Protein AF-A0A9N7VYB8-F1 (afdb_monomer_lite)

Sequence (77 aa):
MKIFCLILLCHGSLQLQCDKKQITAHIGGEFILSCKYDTKHFLYSKKYWCRGESRNTCTILVHSETISVKSQADPSS

Secondary structure (DSSP, 8-state):
--HHHHHHHT----EEETT-S-----TT---EEE----HHHHTTSPPEEEESSSTTTPEEEEEPPP-----------

Structure (mmCIF, N/CA/C/O backbone):
data_AF-A0A9N7VYB8-F1
#
_entry.id   AF-A0A9N7VYB8-F1
#
loop_
_atom_site.group_PDB
_atom_site.id
_atom_site.type_symbol
_atom_site.label_atom_id
_atom_site.label_alt_id
_atom_site.label_comp_id
_atom_site.label_asym_id
_atom_site.label_entity_id
_atom_site.label_seq_id
_atom_site.pdbx_PDB_ins_code
_atom_site.Cartn_x
_atom_site.Cartn_y
_atom_site.Cartn_z
_atom_site.occupancy
_atom_site.B_iso_or_equiv
_atom_site.auth_seq_id
_atom_site.auth_comp_id
_atom_site.auth_asym_id
_atom_site.auth_atom_id
_atom_site.pdbx_PDB_model_num
ATOM 1 N N . MET A 1 1 ? -34.904 -18.756 18.534 1.00 55.91 1 MET A N 1
ATOM 2 C CA . MET A 1 1 ? -34.810 -17.450 17.832 1.00 55.91 1 MET A CA 1
ATOM 3 C C . MET A 1 1 ? -33.717 -16.504 18.352 1.00 55.91 1 MET A C 1
ATOM 5 O O . MET A 1 1 ? -33.536 -15.452 17.765 1.00 55.91 1 MET A O 1
ATOM 9 N N . LYS A 1 2 ? -32.953 -16.843 19.404 1.00 54.12 2 LYS A N 1
ATOM 10 C CA . LYS A 1 2 ? -31.834 -16.003 19.889 1.00 54.12 2 LYS A CA 1
ATOM 11 C C . LYS A 1 2 ? -30.483 -16.353 19.241 1.00 54.12 2 LYS A C 1
ATOM 13 O O . LYS A 1 2 ? -29.687 -15.463 18.986 1.00 54.12 2 LYS A O 1
ATOM 18 N N . ILE 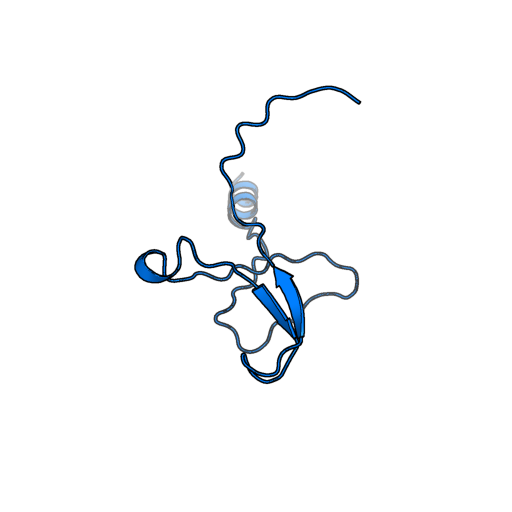A 1 3 ? -30.276 -17.628 18.888 1.00 60.12 3 ILE A N 1
ATOM 19 C CA . ILE A 1 3 ? -29.047 -18.115 18.234 1.00 60.12 3 ILE A CA 1
ATOM 20 C C . ILE A 1 3 ? -28.841 -17.514 16.833 1.00 60.12 3 ILE A C 1
ATOM 22 O O . ILE A 1 3 ? -27.743 -17.072 16.529 1.00 60.12 3 ILE A O 1
ATOM 26 N N . PHE A 1 4 ? -29.888 -17.403 16.007 1.00 58.88 4 PHE A N 1
ATOM 27 C CA . PHE A 1 4 ? -29.769 -16.806 14.666 1.00 58.88 4 PHE A CA 1
ATOM 28 C C . PHE A 1 4 ? -29.336 -15.327 14.693 1.00 58.88 4 PHE A C 1
ATOM 30 O O . PHE A 1 4 ? -28.605 -14.891 13.811 1.00 58.88 4 PHE A O 1
ATOM 37 N N . CYS A 1 5 ? -29.710 -14.573 15.734 1.00 56.97 5 CYS A N 1
ATOM 38 C CA . CYS A 1 5 ? -29.290 -13.177 15.913 1.00 56.97 5 CYS A CA 1
ATOM 39 C C . CYS A 1 5 ? -27.786 -13.057 16.221 1.00 56.97 5 CYS A C 1
ATOM 41 O O . CYS A 1 5 ? -27.118 -12.149 15.738 1.00 56.97 5 CYS A O 1
ATOM 43 N N . LEU A 1 6 ? -27.242 -14.002 16.995 1.00 55.66 6 LEU A N 1
ATOM 44 C CA . LEU A 1 6 ? -25.818 -14.046 17.342 1.00 55.66 6 LEU A CA 1
ATOM 45 C C . LEU A 1 6 ? -24.942 -14.431 16.142 1.00 55.66 6 LEU A C 1
ATOM 47 O O . LEU A 1 6 ? -23.832 -13.927 16.010 1.00 55.66 6 LEU A O 1
ATOM 51 N N . ILE A 1 7 ? -25.454 -15.273 15.239 1.00 57.97 7 ILE A N 1
ATOM 52 C CA . ILE A 1 7 ? -24.751 -15.659 14.007 1.00 57.97 7 ILE A CA 1
ATOM 53 C C . ILE A 1 7 ? -24.671 -14.472 13.028 1.00 57.97 7 ILE A C 1
ATOM 55 O O . ILE A 1 7 ? -23.628 -14.258 12.418 1.00 57.97 7 ILE A O 1
ATOM 59 N N . LEU A 1 8 ? -25.719 -13.641 12.940 1.00 54.88 8 LEU A N 1
ATOM 60 C CA . LEU A 1 8 ? -25.734 -12.440 12.091 1.00 54.88 8 LEU A CA 1
ATOM 61 C C . LEU A 1 8 ? -24.709 -11.372 12.518 1.00 54.88 8 LEU A C 1
ATOM 63 O O . LEU A 1 8 ? -24.152 -10.697 11.655 1.00 54.88 8 LEU A O 1
ATOM 67 N N . LEU A 1 9 ? -24.428 -11.254 13.820 1.00 52.88 9 LEU A N 1
ATOM 68 C CA . LEU A 1 9 ? -23.431 -10.330 14.386 1.00 52.88 9 LEU A CA 1
ATOM 69 C C . LEU A 1 9 ? -21.980 -10.801 14.181 1.00 52.88 9 LEU A C 1
ATOM 71 O O . LEU A 1 9 ? -21.056 -9.996 14.266 1.00 52.88 9 LEU A O 1
ATOM 75 N N . CYS A 1 10 ? -21.782 -12.092 13.900 1.00 56.56 10 CYS A N 1
ATOM 76 C CA . CYS A 1 10 ? -20.478 -12.731 13.724 1.00 56.56 10 CYS A CA 1
ATOM 77 C C . CYS A 1 10 ? -20.082 -12.940 12.256 1.00 56.56 10 CYS A C 1
ATOM 79 O O . CYS A 1 10 ? -19.099 -13.635 12.000 1.00 56.56 10 CYS A O 1
ATOM 81 N N . HIS A 1 11 ? -20.754 -12.301 11.291 1.00 52.16 11 HIS A N 1
ATOM 82 C CA . HIS A 1 11 ? -20.180 -12.096 9.953 1.00 52.16 11 HIS A CA 1
ATOM 83 C C . HIS A 1 11 ? -19.015 -11.092 10.038 1.00 52.16 11 HIS A C 1
ATOM 85 O O . HIS A 1 11 ? -19.024 -10.021 9.432 1.00 52.16 11 HIS A O 1
ATOM 91 N N . GLY A 1 12 ? -18.013 -11.417 10.855 1.00 56.38 12 GLY A N 1
ATOM 92 C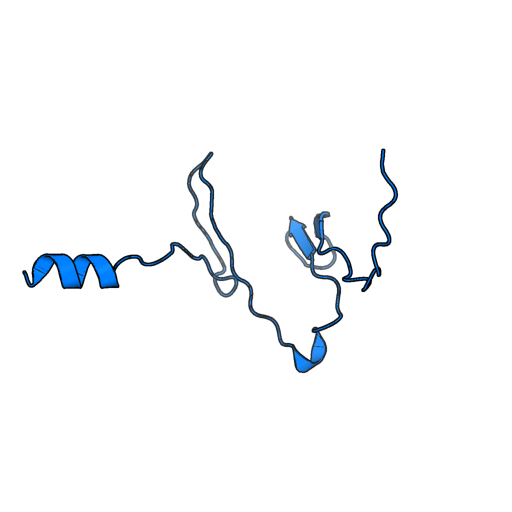 CA . GLY A 1 12 ? -16.743 -10.731 10.919 1.00 56.38 12 GLY A CA 1
ATOM 93 C C . GLY A 1 12 ? -16.036 -10.986 9.603 1.00 56.38 12 GLY A C 1
ATOM 94 O O . GLY A 1 12 ? -15.455 -12.046 9.392 1.00 56.38 12 GLY A O 1
ATOM 95 N N . SER A 1 13 ? -16.130 -10.016 8.702 1.00 62.22 13 SER A N 1
ATOM 96 C CA . SER A 1 13 ? -15.269 -9.936 7.531 1.00 62.22 13 SER A CA 1
ATOM 97 C C . SER A 1 13 ? -13.819 -10.164 7.971 1.00 62.22 13 SER A C 1
ATOM 99 O O . SER A 1 13 ? -13.333 -9.476 8.873 1.00 62.22 13 SER A O 1
ATOM 101 N N . LEU A 1 14 ? -13.143 -11.156 7.381 1.00 66.19 14 LEU A N 1
ATOM 102 C CA . LEU A 1 14 ? -11.743 -11.480 7.660 1.00 66.19 14 LEU A CA 1
ATOM 103 C C . LEU A 1 14 ? -10.842 -10.402 7.032 1.00 66.19 14 LEU A C 1
ATOM 105 O O . LEU A 1 14 ? -10.145 -10.633 6.047 1.00 66.19 14 LEU A O 1
ATOM 109 N N . GLN A 1 15 ? -10.907 -9.185 7.567 1.00 75.88 15 GLN A N 1
ATOM 110 C CA . GLN A 1 15 ? -10.088 -8.063 7.133 1.00 75.88 15 GLN A CA 1
ATOM 111 C C . GLN A 1 15 ? -8.807 -8.015 7.954 1.00 75.88 15 GLN A C 1
ATOM 113 O O . GLN A 1 15 ? -8.807 -7.714 9.151 1.00 75.88 15 GLN A O 1
ATOM 118 N N . LEU A 1 16 ? -7.694 -8.287 7.285 1.00 85.25 16 LEU A N 1
ATOM 119 C CA . LEU A 1 16 ? -6.360 -8.099 7.828 1.00 85.25 16 LEU A CA 1
ATOM 120 C C . LEU A 1 16 ? -6.033 -6.600 7.835 1.00 85.25 16 LEU A C 1
ATOM 122 O O . LEU A 1 16 ? -6.509 -5.847 6.987 1.00 85.25 16 LEU A O 1
ATOM 126 N N . GLN A 1 17 ? -5.234 -6.155 8.802 1.00 90.69 17 GLN A N 1
ATOM 127 C CA . GLN A 1 17 ? -4.858 -4.750 8.971 1.00 90.69 17 GLN A CA 1
ATOM 128 C C . GLN A 1 17 ? -3.335 -4.598 8.856 1.00 90.69 17 GLN A C 1
ATOM 130 O O . GLN A 1 17 ? -2.583 -5.497 9.241 1.00 90.69 17 GLN A O 1
ATOM 135 N N . CYS A 1 18 ? -2.881 -3.467 8.308 1.00 88.56 18 CYS A N 1
ATOM 136 C CA . CYS A 1 18 ? -1.459 -3.201 8.028 1.00 88.56 18 CYS A CA 1
ATOM 137 C C . CYS A 1 18 ? -0.662 -2.661 9.224 1.00 88.56 18 CYS A C 1
ATOM 139 O O . CYS A 1 18 ? 0.492 -2.268 9.075 1.00 88.56 18 CYS A O 1
ATOM 141 N N . ASP A 1 19 ? -1.270 -2.620 10.405 1.00 86.88 19 ASP A N 1
ATOM 142 C CA . ASP A 1 19 ? -0.612 -2.336 11.681 1.00 86.88 19 ASP A CA 1
ATOM 143 C C . ASP A 1 19 ? 0.117 -3.568 12.250 1.00 86.88 19 ASP A C 1
ATOM 145 O O . ASP A 1 19 ? 0.909 -3.457 13.189 1.00 86.88 19 ASP A O 1
ATOM 149 N N . LYS A 1 20 ? -0.107 -4.750 11.662 1.00 87.44 20 LYS A N 1
ATOM 150 C CA . LYS A 1 20 ? 0.548 -6.002 12.049 1.00 87.44 20 LYS A CA 1
ATOM 151 C C . LYS A 1 20 ? 1.855 -6.214 11.289 1.00 87.44 20 LYS A C 1
ATOM 153 O O . LYS A 1 20 ? 1.907 -6.115 10.068 1.00 87.44 20 LYS A O 1
ATOM 158 N N . LYS A 1 21 ? 2.900 -6.620 12.019 1.00 88.50 21 LYS A N 1
ATOM 159 C CA . LYS A 1 21 ? 4.202 -7.011 11.443 1.00 88.50 21 LYS A CA 1
ATOM 160 C C . LYS A 1 21 ? 4.159 -8.341 10.685 1.00 88.50 21 LYS A C 1
ATOM 162 O O . LYS A 1 21 ? 5.010 -8.584 9.840 1.00 88.50 21 LYS A O 1
ATOM 167 N N . GLN A 1 22 ? 3.198 -9.205 11.009 1.00 90.38 22 GLN A N 1
ATOM 168 C CA . GLN A 1 22 ? 3.048 -10.523 10.407 1.00 90.38 22 GLN A CA 1
ATOM 169 C C . GLN A 1 22 ? 1.575 -10.806 10.127 1.00 90.38 22 GLN A C 1
ATOM 171 O O . GLN A 1 22 ? 0.701 -10.523 10.950 1.00 90.38 22 GLN A O 1
ATOM 176 N N . ILE A 1 23 ? 1.323 -11.373 8.953 1.00 88.56 23 ILE A N 1
ATOM 177 C CA . ILE A 1 23 ? 0.003 -11.734 8.451 1.00 88.56 23 ILE A CA 1
ATOM 178 C C . ILE A 1 23 ? 0.088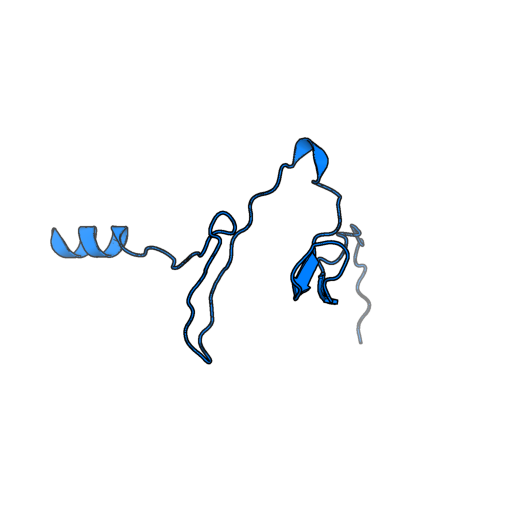 -13.173 7.941 1.00 88.56 23 ILE A C 1
ATOM 180 O O . ILE A 1 23 ? 1.034 -13.521 7.237 1.00 88.56 23 ILE A O 1
ATOM 184 N N . THR A 1 24 ? -0.909 -13.988 8.278 1.00 90.25 24 THR A N 1
ATOM 185 C CA . THR A 1 24 ? -1.036 -15.371 7.804 1.00 90.25 24 THR A CA 1
ATOM 186 C C . THR A 1 24 ? -2.269 -15.474 6.917 1.00 90.25 24 THR A C 1
ATOM 188 O O . THR A 1 24 ? -3.335 -14.986 7.290 1.00 90.25 24 THR A O 1
ATOM 191 N N . ALA A 1 25 ? -2.125 -16.108 5.756 1.00 87.44 25 ALA A N 1
ATOM 192 C CA . ALA A 1 25 ? -3.205 -16.345 4.804 1.00 87.44 25 ALA A CA 1
ATOM 193 C C . ALA A 1 25 ? -3.100 -17.763 4.224 1.00 87.44 25 ALA A C 1
ATOM 195 O O . ALA A 1 25 ? -2.036 -18.384 4.268 1.00 87.44 25 ALA A O 1
ATOM 196 N N . HIS A 1 26 ? -4.208 -18.274 3.686 1.00 90.25 26 HIS A N 1
ATOM 197 C CA . HIS A 1 26 ? -4.251 -19.589 3.052 1.00 90.25 26 HIS A CA 1
ATOM 198 C C . HIS A 1 26 ? -3.727 -19.524 1.616 1.00 90.25 26 HIS A C 1
ATOM 200 O O . HIS A 1 26 ? -4.071 -18.620 0.856 1.00 90.25 26 HIS A O 1
ATOM 206 N N . ILE A 1 27 ? -2.922 -20.514 1.226 1.00 93.00 27 ILE A N 1
ATOM 207 C CA . ILE A 1 27 ? -2.441 -20.642 -0.154 1.00 93.00 27 ILE A CA 1
ATOM 208 C C . ILE A 1 27 ? -3.645 -20.869 -1.075 1.00 93.00 27 ILE A C 1
ATOM 210 O O . ILE A 1 27 ? -4.472 -21.737 -0.811 1.00 93.00 27 ILE A O 1
ATOM 214 N N . GLY A 1 28 ? -3.741 -20.072 -2.142 1.00 94.12 28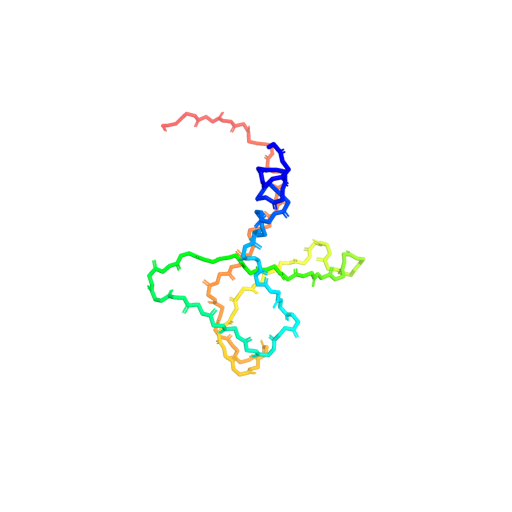 GLY A N 1
ATOM 215 C CA . GLY A 1 28 ? -4.861 -20.107 -3.088 1.00 94.12 28 GLY A CA 1
ATOM 216 C C . GLY A 1 28 ? -6.154 -19.455 -2.582 1.00 94.12 28 GLY A C 1
ATOM 217 O O . GLY A 1 28 ? -7.110 -19.367 -3.344 1.00 94.12 28 GLY A O 1
ATOM 218 N N . GLY A 1 29 ? -6.193 -18.986 -1.330 1.00 88.44 29 GLY A N 1
ATOM 219 C CA . GLY A 1 29 ? -7.322 -18.239 -0.781 1.00 88.44 29 GLY A CA 1
ATOM 220 C C . GLY A 1 29 ? -7.223 -16.740 -1.065 1.00 88.44 29 GLY A C 1
ATOM 221 O O . GLY A 1 29 ? -6.130 -16.175 -1.124 1.00 88.44 29 GLY A O 1
ATOM 222 N N . GLU A 1 30 ? -8.375 -16.086 -1.197 1.00 89.00 30 GLU A N 1
ATOM 223 C CA . GLU A 1 30 ? -8.465 -14.626 -1.221 1.00 89.00 30 GLU A CA 1
ATOM 224 C C . GLU A 1 30 ? -8.429 -14.064 0.206 1.00 89.00 30 GLU A C 1
ATOM 226 O O . GLU A 1 30 ? -8.932 -14.670 1.155 1.00 89.00 30 GLU A O 1
ATOM 231 N N . PHE A 1 31 ? -7.836 -12.883 0.364 1.00 87.44 31 PHE A N 1
ATOM 232 C CA . PHE A 1 31 ? -7.893 -12.124 1.605 1.00 87.44 31 PHE A CA 1
ATOM 233 C C . PHE A 1 31 ? -7.955 -10.626 1.313 1.00 87.44 31 PHE A C 1
ATOM 235 O O . PHE A 1 31 ? -7.487 -10.157 0.277 1.00 87.44 31 PHE A O 1
ATOM 242 N N . ILE A 1 32 ? -8.484 -9.862 2.269 1.00 89.06 32 ILE A N 1
ATOM 243 C CA . ILE A 1 32 ? -8.535 -8.400 2.194 1.00 89.06 32 ILE A CA 1
ATOM 244 C C . ILE A 1 32 ? -7.571 -7.826 3.227 1.00 89.06 32 ILE A C 1
ATOM 246 O O . ILE A 1 32 ? -7.685 -8.114 4.419 1.00 89.06 32 ILE A O 1
ATOM 250 N N . LEU A 1 33 ? -6.642 -6.984 2.771 1.00 89.50 33 LEU A N 1
ATOM 251 C CA . LEU A 1 33 ? -5.702 -6.260 3.620 1.00 89.50 33 LEU A CA 1
ATOM 252 C C . LEU A 1 33 ? -5.994 -4.756 3.571 1.00 89.50 33 LEU A C 1
ATOM 254 O O . LEU A 1 33 ? -5.842 -4.105 2.540 1.00 89.50 33 LEU A O 1
ATOM 258 N N . SER A 1 34 ? -6.425 -4.211 4.704 1.00 91.06 34 SER A N 1
ATOM 259 C CA . SER A 1 34 ? -6.825 -2.818 4.869 1.00 91.06 34 SER A CA 1
ATOM 260 C C . SER A 1 34 ? -5.712 -2.011 5.542 1.00 91.06 34 SER A C 1
ATOM 262 O O . SER A 1 34 ? -5.401 -2.214 6.717 1.00 91.06 34 SER A O 1
ATOM 264 N N . CYS A 1 35 ? -5.138 -1.050 4.811 1.00 89.94 35 CYS A N 1
ATOM 265 C CA . CYS A 1 35 ? -4.179 -0.086 5.352 1.00 89.94 35 CYS A CA 1
ATOM 266 C C . CYS A 1 35 ? -4.817 1.301 5.441 1.00 89.94 35 CYS A C 1
ATOM 268 O O . CYS A 1 35 ? -5.074 1.939 4.417 1.00 89.94 35 CYS A O 1
ATOM 270 N N . LYS A 1 36 ? -5.021 1.813 6.657 1.00 91.50 36 LYS A N 1
ATOM 271 C CA . LYS A 1 36 ? -5.378 3.224 6.839 1.00 91.50 36 LYS A CA 1
ATOM 272 C C . LYS A 1 36 ? -4.139 4.095 6.641 1.00 91.50 36 LYS A C 1
ATOM 274 O O . LYS A 1 36 ? -3.046 3.736 7.068 1.00 91.50 36 LYS A O 1
ATOM 279 N N . TYR A 1 37 ? -4.326 5.246 6.013 1.00 91.00 37 TYR A N 1
ATOM 280 C CA . TYR A 1 37 ? -3.294 6.264 5.853 1.00 91.00 37 TYR A CA 1
ATOM 281 C C . TYR A 1 37 ? -3.850 7.625 6.257 1.00 91.00 37 TYR A C 1
ATOM 283 O O . TYR A 1 37 ? -5.063 7.841 6.238 1.00 91.00 37 TYR A O 1
ATOM 291 N N . ASP A 1 38 ? -2.960 8.547 6.611 1.00 94.75 38 ASP A N 1
ATOM 292 C CA . ASP A 1 38 ? -3.362 9.911 6.926 1.00 94.75 38 ASP A CA 1
ATOM 293 C C . ASP A 1 38 ? -3.815 10.641 5.656 1.00 94.75 38 ASP A C 1
ATOM 295 O O . ASP A 1 38 ? -3.023 10.956 4.763 1.00 94.75 38 ASP A O 1
ATOM 299 N N . THR A 1 39 ? -5.114 10.902 5.570 1.00 94.50 39 THR A N 1
ATOM 300 C CA . THR A 1 39 ? -5.721 11.562 4.418 1.00 94.50 39 THR A CA 1
ATOM 301 C C . THR A 1 39 ? -5.323 13.028 4.317 1.00 94.50 39 THR A C 1
ATOM 303 O O . THR A 1 39 ? -5.239 13.532 3.202 1.00 94.50 39 THR A O 1
ATOM 306 N N . LYS A 1 40 ? -4.991 13.712 5.419 1.00 96.69 40 LYS A N 1
ATOM 307 C CA . LYS A 1 40 ? -4.583 15.126 5.361 1.00 96.69 40 LYS A CA 1
ATOM 308 C C . LYS A 1 40 ? -3.302 15.315 4.555 1.00 96.69 40 LYS A C 1
ATOM 310 O O . LYS A 1 40 ? -3.160 16.312 3.858 1.00 96.69 40 LYS A O 1
ATOM 315 N N . HIS A 1 41 ? -2.401 14.339 4.622 1.00 95.38 41 HIS A N 1
ATOM 316 C CA . HIS A 1 41 ? -1.096 14.406 3.971 1.00 95.38 41 HIS A CA 1
ATOM 317 C C . HIS A 1 41 ? -1.027 13.591 2.676 1.00 95.38 41 HIS A C 1
ATOM 319 O O . HIS A 1 41 ? -0.285 13.954 1.767 1.00 95.38 41 HIS A O 1
ATOM 325 N N . PHE A 1 42 ? -1.793 12.499 2.569 1.00 93.31 42 PHE A N 1
ATOM 326 C CA . PHE A 1 42 ? -1.610 11.518 1.497 1.00 93.31 42 PHE A CA 1
ATOM 327 C C . PHE A 1 42 ? -2.860 11.251 0.660 1.00 93.31 42 PHE A C 1
ATOM 329 O O . PHE A 1 42 ? -2.891 10.245 -0.051 1.00 93.31 42 PHE A O 1
ATOM 336 N N . LEU A 1 43 ? -3.893 12.102 0.705 1.00 91.75 43 LEU A N 1
ATOM 337 C CA . LEU A 1 43 ? -5.120 11.899 -0.084 1.00 91.75 43 LEU A CA 1
ATOM 338 C C . LEU A 1 43 ? -4.825 11.673 -1.574 1.00 91.75 43 LEU A C 1
ATOM 340 O O . LEU A 1 43 ? -5.267 10.675 -2.135 1.00 91.75 43 LEU A O 1
ATOM 344 N N . TYR A 1 44 ? -4.010 12.544 -2.172 1.00 91.44 44 TYR A N 1
ATOM 345 C CA . TYR A 1 44 ? -3.679 12.517 -3.602 1.00 91.44 44 TYR A CA 1
ATOM 346 C C . TYR A 1 44 ? -2.370 11.784 -3.922 1.00 91.44 44 TYR A C 1
ATOM 348 O O . TYR A 1 44 ? -1.936 11.742 -5.071 1.00 91.44 44 TYR A O 1
ATOM 356 N N . SER A 1 45 ? -1.713 11.198 -2.919 1.00 91.56 45 SER A N 1
ATOM 357 C CA . SER A 1 45 ? -0.491 10.428 -3.145 1.00 91.56 45 SER A CA 1
ATOM 358 C C . SER A 1 45 ? -0.820 9.070 -3.753 1.00 91.56 45 SER A C 1
ATOM 360 O O . SER A 1 45 ? -1.665 8.340 -3.225 1.00 91.56 45 SER A O 1
ATOM 362 N N . LYS A 1 46 ? -0.091 8.686 -4.802 1.00 90.62 46 LYS A N 1
ATOM 363 C CA . LYS A 1 46 ? -0.142 7.331 -5.356 1.00 90.62 46 LYS A CA 1
ATOM 364 C C . LYS A 1 46 ? 0.215 6.310 -4.268 1.00 90.62 46 LYS A C 1
ATOM 366 O O . LYS A 1 46 ? 1.175 6.505 -3.517 1.00 90.62 46 LYS A O 1
ATOM 371 N N . LYS A 1 47 ? -0.590 5.258 -4.138 1.00 91.00 47 LYS A N 1
ATOM 372 C CA . LYS A 1 47 ? -0.369 4.155 -3.194 1.00 91.00 47 LYS A CA 1
ATOM 373 C C . LYS A 1 47 ? 0.283 2.991 -3.923 1.00 91.00 47 LYS A C 1
ATOM 375 O O . LYS A 1 47 ? 0.043 2.793 -5.110 1.00 91.00 47 LYS A O 1
ATOM 380 N N . TYR A 1 48 ? 1.103 2.233 -3.209 1.00 91.19 48 TYR A N 1
ATOM 381 C CA . TYR A 1 48 ? 1.882 1.138 -3.772 1.00 91.19 48 TYR A CA 1
ATOM 382 C C . TYR A 1 48 ? 1.839 -0.056 -2.832 1.00 91.19 48 TYR A C 1
ATOM 384 O O . TYR A 1 48 ? 1.968 0.108 -1.619 1.00 91.19 48 TYR A O 1
ATOM 392 N N . TRP A 1 49 ? 1.737 -1.245 -3.408 1.00 91.44 49 TRP A N 1
ATOM 393 C CA . TRP A 1 49 ? 2.159 -2.475 -2.758 1.00 91.44 49 TRP A CA 1
ATOM 394 C C . TRP A 1 49 ? 3.543 -2.820 -3.272 1.00 91.44 49 TRP A C 1
ATOM 396 O O . TRP A 1 49 ? 3.755 -2.924 -4.482 1.00 91.44 49 TRP A O 1
ATOM 406 N N . CYS A 1 50 ? 4.484 -3.002 -2.355 1.00 94.00 50 CYS A N 1
ATOM 407 C CA . CYS A 1 50 ? 5.833 -3.403 -2.703 1.00 94.00 50 CYS A CA 1
ATOM 408 C C . CYS A 1 50 ? 6.306 -4.576 -1.850 1.00 94.00 50 CYS A C 1
ATOM 410 O O . CYS A 1 50 ? 5.808 -4.810 -0.748 1.00 94.00 50 CYS A O 1
ATOM 412 N N . ARG A 1 51 ? 7.265 -5.327 -2.388 1.00 94.88 51 ARG A N 1
ATOM 413 C CA . ARG A 1 51 ? 7.896 -6.471 -1.736 1.00 94.88 51 ARG A CA 1
ATOM 414 C C . ARG A 1 51 ? 9.375 -6.175 -1.536 1.00 94.88 51 ARG A C 1
ATOM 416 O O . ARG A 1 51 ? 10.095 -5.951 -2.504 1.00 94.88 51 ARG A O 1
ATOM 423 N N . GLY A 1 52 ? 9.815 -6.178 -0.287 1.00 94.56 52 GLY A N 1
ATOM 424 C CA . GLY A 1 52 ? 11.208 -5.969 0.095 1.00 94.56 52 GLY A CA 1
ATOM 425 C C . GLY A 1 52 ? 11.329 -5.613 1.571 1.00 94.56 52 GLY A C 1
ATOM 426 O O . GLY A 1 52 ? 10.327 -5.365 2.237 1.00 94.56 52 GLY A O 1
ATOM 427 N N . GLU A 1 53 ? 12.560 -5.599 2.069 1.00 90.31 53 GLU A N 1
ATOM 428 C CA . GLU A 1 53 ? 12.866 -5.327 3.478 1.00 90.31 53 GLU A CA 1
ATOM 429 C C . GLU A 1 53 ? 12.611 -3.863 3.865 1.00 90.31 53 GLU A C 1
ATOM 431 O O . GLU A 1 53 ? 12.200 -3.568 4.985 1.00 90.31 53 GLU A O 1
ATOM 436 N N . SER A 1 54 ? 12.821 -2.934 2.928 1.00 90.94 54 SER A N 1
ATOM 437 C CA . SER A 1 54 ? 12.663 -1.503 3.172 1.00 90.94 54 SER A CA 1
ATOM 438 C C . SER A 1 54 ? 11.878 -0.817 2.060 1.00 90.94 54 SER A C 1
ATOM 440 O O . SER A 1 54 ? 11.843 -1.272 0.917 1.00 90.94 54 SER A O 1
ATOM 442 N N . ARG A 1 55 ? 11.303 0.345 2.383 1.00 88.06 55 ARG A N 1
ATOM 443 C CA . ARG A 1 55 ? 10.561 1.184 1.432 1.00 88.06 55 ARG A CA 1
ATOM 444 C C . ARG A 1 55 ? 11.401 1.627 0.229 1.00 88.06 55 ARG A C 1
ATOM 446 O O . ARG A 1 55 ? 10.851 1.807 -0.850 1.00 88.06 55 ARG A O 1
ATOM 453 N N . ASN A 1 56 ? 12.707 1.813 0.416 1.00 91.19 56 ASN A N 1
ATOM 454 C CA . ASN A 1 56 ? 13.589 2.363 -0.616 1.00 91.19 56 ASN A CA 1
ATOM 455 C C . ASN A 1 56 ? 14.179 1.277 -1.523 1.00 91.19 56 ASN A C 1
ATOM 457 O O . ASN A 1 56 ? 14.665 1.587 -2.605 1.00 91.19 56 ASN A O 1
ATOM 461 N N . THR A 1 57 ? 14.151 0.017 -1.081 1.00 95.50 57 THR A N 1
ATOM 462 C CA . THR A 1 57 ? 14.745 -1.123 -1.796 1.00 95.50 57 THR A CA 1
ATOM 463 C C . THR A 1 57 ? 13.707 -2.133 -2.281 1.00 95.50 57 THR A C 1
ATOM 465 O O . THR A 1 57 ? 14.070 -3.130 -2.900 1.00 95.50 57 THR A O 1
ATOM 468 N N . CYS A 1 58 ? 12.419 -1.908 -2.009 1.00 96.38 58 CYS A N 1
ATOM 469 C CA . CYS A 1 58 ? 11.369 -2.840 -2.389 1.00 96.38 58 CYS A CA 1
ATOM 470 C C . CYS A 1 58 ? 11.002 -2.764 -3.876 1.00 96.38 58 CYS A C 1
ATOM 472 O O . CYS A 1 58 ? 10.961 -1.699 -4.491 1.00 96.38 58 CYS A O 1
ATOM 474 N N . THR A 1 59 ? 10.648 -3.915 -4.443 1.00 97.62 59 THR A N 1
ATOM 475 C CA . THR A 1 59 ? 10.079 -4.017 -5.788 1.00 97.62 59 THR A CA 1
ATOM 476 C C . THR A 1 59 ? 8.589 -3.695 -5.740 1.00 97.62 59 THR A C 1
ATOM 478 O O . THR A 1 59 ? 7.843 -4.317 -4.981 1.00 97.62 59 THR A O 1
ATOM 481 N N . ILE A 1 60 ? 8.135 -2.737 -6.548 1.00 95.25 60 ILE A N 1
ATOM 482 C CA . ILE A 1 60 ? 6.711 -2.402 -6.675 1.00 95.25 60 ILE A CA 1
ATOM 483 C C . ILE A 1 60 ? 5.993 -3.551 -7.394 1.00 95.25 60 ILE A C 1
ATOM 485 O O . ILE A 1 60 ? 6.379 -3.926 -8.496 1.00 95.25 60 ILE A O 1
ATOM 489 N N . LEU A 1 61 ? 4.946 -4.091 -6.770 1.00 94.44 61 LEU A N 1
ATOM 490 C CA . LEU A 1 61 ? 4.113 -5.161 -7.329 1.00 94.44 61 LEU A CA 1
ATOM 491 C C . LEU A 1 61 ? 2.859 -4.607 -8.003 1.00 94.44 61 LEU A C 1
ATOM 493 O O . LEU A 1 61 ? 2.471 -5.057 -9.074 1.00 94.44 61 LEU A O 1
ATOM 497 N N . VAL A 1 62 ? 2.220 -3.631 -7.360 1.00 93.19 62 VAL A N 1
ATOM 498 C CA . VAL A 1 62 ? 1.032 -2.947 -7.876 1.00 93.19 62 VAL A CA 1
ATOM 499 C C . VAL A 1 62 ? 0.976 -1.535 -7.309 1.00 93.19 62 VAL A C 1
ATOM 501 O O . VAL A 1 62 ? 1.554 -1.236 -6.259 1.00 93.19 62 VAL A O 1
ATOM 504 N N . HIS A 1 63 ? 0.282 -0.650 -8.006 1.00 91.75 63 HIS A N 1
ATOM 505 C CA . HIS A 1 63 ? 0.052 0.713 -7.573 1.00 91.75 63 HIS A CA 1
ATOM 506 C C . HIS A 1 63 ? -1.386 1.128 -7.831 1.00 91.75 63 HIS A C 1
ATOM 508 O O . HIS A 1 63 ? -2.044 0.591 -8.714 1.00 91.75 63 HIS A O 1
ATOM 514 N N . SER A 1 64 ? -1.873 2.094 -7.059 1.00 90.31 64 SER A N 1
ATOM 515 C CA . SER A 1 64 ? -3.157 2.714 -7.350 1.00 90.31 64 SER A CA 1
ATOM 516 C C . SER A 1 64 ? -3.047 3.482 -8.659 1.00 90.31 64 SER A C 1
ATOM 518 O O . SER A 1 64 ? -2.119 4.285 -8.824 1.00 90.31 64 SER A O 1
ATOM 520 N N . GLU A 1 65 ? -4.021 3.311 -9.539 1.00 84.81 65 GLU A N 1
ATOM 521 C CA . GLU A 1 65 ? -4.215 4.260 -10.622 1.00 84.81 65 GLU A CA 1
ATOM 522 C C . GLU A 1 65 ? -4.529 5.630 -10.027 1.00 84.81 65 GLU A C 1
ATOM 524 O O . GLU A 1 65 ? -5.237 5.761 -9.022 1.00 84.81 65 GLU A O 1
ATOM 529 N N . THR A 1 66 ? -3.954 6.675 -10.610 1.00 65.44 66 THR A N 1
ATOM 530 C CA . THR A 1 66 ? -4.396 8.028 -10.288 1.00 65.44 66 THR A CA 1
ATOM 531 C C . THR A 1 66 ? -5.831 8.152 -10.767 1.00 65.44 66 THR A C 1
ATOM 533 O O . THR A 1 66 ? -6.093 7.913 -11.947 1.00 65.44 66 THR A O 1
ATOM 536 N N . ILE A 1 67 ? -6.746 8.557 -9.881 1.00 57.84 67 ILE A N 1
ATOM 537 C CA . ILE A 1 67 ? -8.056 9.060 -10.295 1.00 57.84 67 ILE A CA 1
ATOM 538 C C . ILE A 1 67 ? -7.779 10.339 -11.090 1.00 57.84 67 ILE A C 1
ATOM 540 O O . ILE A 1 67 ? -7.760 11.445 -10.559 1.00 57.84 67 ILE A O 1
ATOM 544 N N . SER A 1 68 ? -7.496 10.182 -12.377 1.00 43.91 68 SER A N 1
ATOM 545 C CA . SER A 1 68 ? -7.855 11.206 -13.332 1.00 43.91 68 SER A CA 1
ATOM 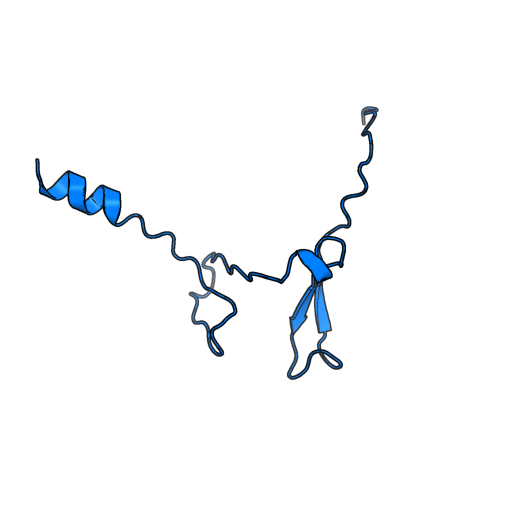546 C C . SER A 1 68 ? -9.373 11.159 -13.342 1.00 43.91 68 SER A C 1
ATOM 548 O O . SER A 1 68 ? -9.959 10.112 -13.616 1.00 43.91 68 SER A O 1
ATOM 550 N N . VAL A 1 69 ? -10.030 12.254 -12.963 1.00 49.75 69 VAL A N 1
ATOM 551 C CA . VAL A 1 69 ? -11.436 12.450 -13.319 1.00 49.75 69 VAL A CA 1
ATOM 552 C C . VAL A 1 69 ? -11.442 12.546 -14.840 1.00 49.75 69 VAL A C 1
ATOM 554 O O . VAL A 1 69 ? -11.384 13.625 -15.420 1.00 49.75 69 VAL A O 1
ATOM 557 N N . LYS A 1 70 ? -11.369 11.393 -15.498 1.00 40.78 70 LYS A N 1
ATOM 558 C CA . LYS A 1 70 ? -11.574 11.275 -16.920 1.00 40.78 70 LYS A CA 1
ATOM 559 C C . LYS A 1 70 ? -13.081 11.295 -17.045 1.00 40.78 70 LYS A C 1
ATOM 561 O O . LYS A 1 70 ? -13.755 10.328 -16.698 1.00 40.78 70 LYS A O 1
ATOM 566 N N . SER A 1 71 ? -13.614 12.436 -17.462 1.00 45.75 71 SER A N 1
ATOM 567 C CA . SER A 1 71 ? -14.888 12.467 -18.161 1.00 45.75 71 SER A CA 1
ATOM 568 C C . SER A 1 71 ? -14.747 11.507 -19.341 1.00 45.75 71 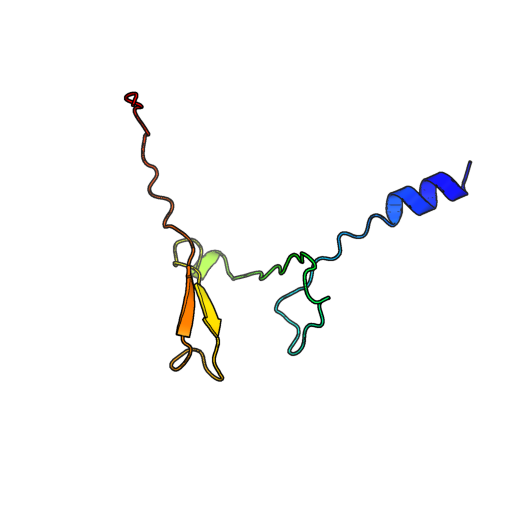SER A C 1
ATOM 570 O O . SER A 1 71 ? -14.221 11.847 -20.399 1.00 45.75 71 SER A O 1
ATOM 572 N N . GLN A 1 72 ? -15.114 10.253 -19.099 1.00 39.06 72 GLN A N 1
ATOM 573 C CA . GLN A 1 72 ? -15.190 9.221 -20.107 1.00 39.06 72 GLN A CA 1
ATOM 574 C C . GLN A 1 72 ? -16.386 9.600 -20.986 1.00 39.06 72 GLN A C 1
ATOM 576 O O . GLN A 1 72 ? -17.532 9.311 -20.656 1.00 39.06 72 GLN A O 1
ATOM 581 N N . ALA A 1 73 ? -16.126 10.324 -22.073 1.00 46.88 73 ALA A N 1
ATOM 582 C CA . ALA A 1 73 ? -16.929 10.131 -23.263 1.00 46.88 73 ALA A CA 1
ATOM 583 C C . ALA A 1 73 ? -16.524 8.761 -23.811 1.00 46.88 73 ALA A C 1
ATOM 585 O O . ALA A 1 73 ? -15.367 8.552 -24.181 1.00 46.88 73 ALA A O 1
ATOM 586 N N . ASP A 1 74 ? -17.472 7.831 -23.773 1.00 41.41 74 ASP A N 1
ATOM 587 C CA . ASP A 1 74 ? -17.467 6.639 -24.611 1.00 41.41 74 ASP A CA 1
ATOM 588 C C . ASP A 1 74 ? -17.279 7.065 -26.076 1.00 41.41 74 ASP A C 1
ATOM 590 O O . ASP A 1 74 ? -17.947 7.994 -26.544 1.00 41.41 74 ASP A O 1
ATOM 594 N N . PRO A 1 75 ? -16.399 6.382 -26.816 1.00 48.81 75 PRO A N 1
ATOM 595 C CA . PRO A 1 75 ? -16.895 5.794 -28.044 1.00 48.81 75 PRO A CA 1
ATOM 596 C C . PRO A 1 75 ? -16.430 4.343 -28.146 1.00 48.81 75 PRO A C 1
ATOM 598 O O . PRO A 1 75 ? -15.252 4.062 -28.348 1.00 48.81 75 PRO A O 1
ATOM 601 N N . SER A 1 76 ? -17.398 3.441 -28.007 1.00 51.34 76 SER A N 1
ATOM 602 C CA . SER A 1 76 ? -17.598 2.270 -28.863 1.00 51.34 76 SER A CA 1
ATOM 603 C C . SER A 1 76 ? -16.364 1.727 -29.594 1.00 51.34 76 SER A C 1
ATOM 605 O O . SER A 1 76 ? -15.957 2.261 -30.632 1.00 51.34 76 SER A O 1
ATOM 607 N N . SER A 1 77 ? -15.909 0.564 -29.137 1.00 40.03 77 SER A N 1
ATOM 608 C CA . SER A 1 77 ? -15.375 -0.498 -29.995 1.00 40.03 77 SER A CA 1
ATOM 609 C C . SER A 1 77 ? -15.762 -1.853 -29.427 1.00 40.03 77 SER A C 1
ATOM 611 O O . SER A 1 77 ? -15.413 -2.074 -28.245 1.00 40.03 77 SER A O 1
#

Radius of gyration: 18.93 Å; chains: 1; bounding box: 50×36×50 Å

InterPro domains:
  IPR013783 Immunoglobulin-like fold [G3DSA:2.60.40.10] (10-76)
  IPR036179 Immunoglobulin-like domain superfamily [SSF48726] (21-66)

Foldseek 3Di:
DVVVVVVVVPPPQQEAEPVDPDDDDDVVDDYHYDYDDDCVPPVQPKAFDWDDDDPVPTHTPDIDDGPPVPPDPDDDD

pLDDT: mean 78.09, std 18.83, range [39.06, 97.62]

Organism: Pleuronectes platessa (NCBI:txid8262)